Protein 4TX4 (pdb70)

Radius of gyration: 17.82 Å; Cα contacts (8 Å, |Δi|>4): 344; chains: 2; bounding box: 45×36×41 Å

Foldseek 3Di:
DVVVFVVQVVVVVVVCVVVVDDDDDDGDDDDDDDDDDADKDWDWDWDDDPRGIFIKIWIWGADVVVRDIDTDDIGTDGD/DQVVVFVVVVVVVVVVCVVVVDDDDDDDDDDDDDDDDDADKDWDWDWDDDVNFIFIWIWIWGDDVVVRDIDTPDIGGDGGDDD

Solvent-accessible surface area: 9793 Å² total; per-residue (Å²): 115,93,64,26,49,70,10,0,116,38,0,4,116,44,37,28,173,133,115,140,30,160,13,116,40,44,136,33,63,61,43,136,121,76,120,10,39,10,21,21,13,26,0,33,0,24,0,93,40,68,64,93,138,38,36,10,34,0,54,0,9,13,21,77,148,106,128,62,85,47,14,59,59,34,100,93,72,25,116,112,95,148,61,22,35,51,2,0,103,34,0,7,108,32,34,33,151,117,113,138,25,151,12,109,49,38,146,40,66,60,39,135,93,95,124,8,48,12,24,7,25,29,0,36,0,22,0,100,60,73,69,109,77,31,31,11,46,0,40,0,17,30,35,85,157,107,135,63,87,66,26,57,52,37,122,91,70,24,106,20,122,155

Structure (mmCIF, N/CA/C/O backbone):
data_4TX4
#
_entry.id   4TX4
#
_cell.length_a   41.830
_cell.length_b   64.640
_cell.length_c   87.113
_cell.angle_alpha   90.000
_cell.angle_beta   90.000
_cell.angle_gamma   90.000
#
_symmetry.space_group_name_H-M   'P 21 21 21'
#
loop_
_entity.id
_entity.type
_entity.pdbx_description
1 polymer 'Cysteine proteinase inhibitor'
2 non-polymer 'SULFATE ION'
3 water water
#
loop_
_atom_site.group_PDB
_atom_site.id
_atom_site.type_symbol
_atom_site.label_atom_id
_atom_site.label_alt_id
_atom_site.label_comp_id
_atom_site.label_asym_id
_atom_site.label_entity_id
_atom_site.label_seq_id
_atom_site.pdbx_PDB_ins_code
_atom_site.Cartn_x
_atom_site.Cartn_y
_atom_site.Cartn_z
_atom_site.occupancy
_atom_site.B_iso_or_equiv
_atom_site.auth_seq_id
_atom_site.auth_comp_id
_atom_site.auth_asym_id
_atom_site.auth_atom_id
_atom_site.pdbx_PDB_model_num
ATOM 1 N N . SER A 1 2 ? -6.924 -14.573 29.275 1.00 49.57 16 SER B N 1
ATOM 2 C CA . SER A 1 2 ? -6.694 -13.209 29.741 1.00 56.65 16 SER B CA 1
ATOM 3 C C . SER A 1 2 ? -7.393 -12.177 28.855 1.00 55.35 16 SER B C 1
ATOM 4 O O . SER A 1 2 ? -7.263 -12.193 27.625 1.00 49.17 16 SER B O 1
ATOM 7 N N . LEU A 1 3 ? -8.127 -11.272 29.498 1.00 54.32 17 LEU B N 1
ATOM 8 C CA . LEU A 1 3 ? -8.820 -10.190 28.812 1.00 51.17 17 LEU B CA 1
ATOM 9 C C . LEU A 1 3 ? -7.855 -9.205 28.137 1.00 48.07 17 LEU B C 1
ATOM 10 O O . LEU A 1 3 ? -8.137 -8.743 27.027 1.00 47.38 17 LEU B O 1
ATOM 12 N N . GLU A 1 4 ? -6.726 -8.887 28.772 1.00 44.09 18 GLU B N 1
ATOM 13 C CA . GLU A 1 4 ? -5.770 -7.958 28.152 1.00 47.09 18 GLU B CA 1
ATOM 14 C C . GLU A 1 4 ? -5.200 -8.505 26.836 1.00 43.37 18 GLU B C 1
ATOM 15 O O . GLU A 1 4 ? -5.128 -7.792 25.823 1.00 32.94 18 GLU B O 1
ATOM 17 N N . ILE A 1 5 ? -4.773 -9.763 26.859 1.00 36.63 19 ILE B N 1
ATOM 18 C CA . ILE A 1 5 ? -4.185 -10.361 25.667 1.00 31.55 19 ILE B CA 1
ATOM 19 C C . ILE A 1 5 ? -5.235 -10.468 24.571 1.00 26.75 19 ILE B C 1
ATOM 20 O O . ILE A 1 5 ? -4.940 -10.251 23.405 1.00 24.02 19 ILE B O 1
ATOM 25 N N . ASP A 1 6 ? -6.461 -10.808 24.954 1.00 30.93 20 ASP B N 1
ATOM 26 C CA . ASP A 1 6 ? -7.532 -10.982 23.964 1.00 34.58 20 ASP B CA 1
ATOM 27 C C . ASP A 1 6 ? -7.767 -9.642 23.281 1.00 30.10 20 ASP B C 1
ATOM 28 O O . ASP A 1 6 ? -7.956 -9.565 22.070 1.00 28.97 20 ASP B O 1
ATOM 33 N N . SER A 1 7 ? -7.696 -8.576 24.068 1.00 30.63 21 SER B N 1
ATOM 34 C CA . SER A 1 7 ? -7.902 -7.231 23.549 1.00 35.85 21 SER B CA 1
ATOM 35 C C . SER A 1 7 ? -6.758 -6.766 22.612 1.00 28.06 21 SER B C 1
ATOM 36 O O . SER A 1 7 ? -7.000 -6.121 21.584 1.00 25.51 21 SER B O 1
ATOM 39 N N . LEU A 1 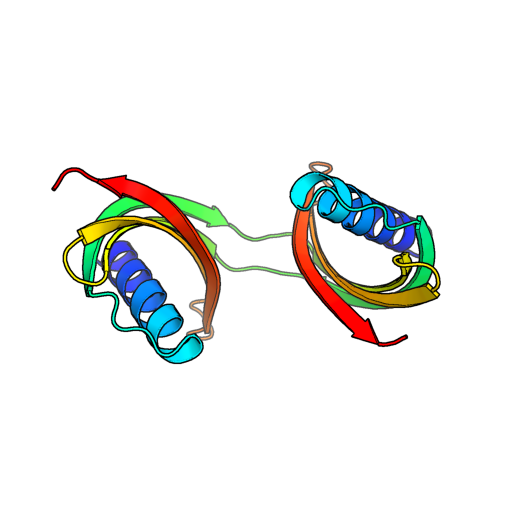8 ? -5.520 -7.126 22.951 1.00 27.48 22 LEU B N 1
ATOM 40 C CA . LEU A 1 8 ? -4.386 -6.826 22.087 1.00 26.76 22 LEU B CA 1
ATOM 41 C C . LEU A 1 8 ? -4.450 -7.627 20.803 1.00 26.32 22 LEU B C 1
ATOM 42 O O . LEU A 1 8 ? -4.089 -7.135 19.711 1.00 21.35 22 LEU B O 1
ATOM 47 N N . ALA A 1 9 ? -4.868 -8.883 20.925 1.00 21.56 23 ALA B N 1
ATOM 48 C CA . ALA A 1 9 ? -4.973 -9.732 19.728 1.00 19.99 23 ALA B CA 1
ATOM 49 C C . ALA A 1 9 ? -6.012 -9.136 18.760 1.00 17.62 23 ALA B C 1
ATOM 50 O O . ALA A 1 9 ? -5.823 -9.122 17.550 1.00 18.60 23 ALA B O 1
ATOM 52 N N . ARG A 1 10 ? -7.120 -8.644 19.303 1.00 19.98 24 ARG B N 1
ATOM 53 C CA . ARG A 1 10 ? -8.187 -8.102 18.459 1.00 22.36 24 ARG B CA 1
ATOM 54 C C . ARG A 1 10 ? -7.729 -6.797 17.825 1.00 22.96 24 ARG B C 1
ATOM 55 O O . ARG A 1 10 ? -8.044 -6.529 16.672 1.00 18.90 24 ARG B O 1
ATOM 63 N N . PHE A 1 11 ? -6.987 -5.996 18.589 1.00 24.84 25 PHE B N 1
ATOM 64 C CA . PHE A 1 11 ? -6.360 -4.795 18.056 1.00 21.43 25 PHE B CA 1
ATOM 65 C C . PHE A 1 11 ? -5.486 -5.133 16.846 1.00 21.79 25 PHE B C 1
ATOM 66 O O . PHE A 1 11 ? -5.545 -4.421 15.827 1.00 19.47 25 PHE B O 1
ATOM 74 N N . ALA A 1 12 ? -4.669 -6.185 16.954 1.00 17.70 26 ALA B N 1
ATOM 75 C CA . ALA A 1 12 ? -3.734 -6.533 15.873 1.00 18.49 26 ALA B CA 1
ATOM 76 C C . ALA A 1 12 ? -4.521 -6.841 14.618 1.00 16.87 26 ALA B C 1
ATOM 77 O O . ALA A 1 12 ? -4.199 -6.370 13.550 1.00 17.99 26 ALA B O 1
ATOM 79 N N . VAL A 1 13 ? -5.525 -7.694 14.752 1.00 15.59 27 VAL B N 1
ATOM 80 C CA . VAL A 1 13 ? -6.342 -8.022 13.573 1.00 15.08 27 VAL B CA 1
ATOM 81 C C . VAL A 1 13 ? -7.009 -6.772 12.975 1.00 18.60 27 VAL B C 1
ATOM 82 O O . VAL A 1 13 ? -6.981 -6.586 11.741 1.00 17.08 27 VAL B O 1
ATOM 86 N N . GLU A 1 14 ? -7.613 -5.950 13.829 1.00 16.50 28 GLU B N 1
ATOM 87 C CA . GLU A 1 14 ? -8.311 -4.739 13.338 1.00 18.70 28 GLU B CA 1
ATOM 88 C C . GLU A 1 14 ? -7.359 -3.802 12.639 1.00 17.74 28 GLU B C 1
ATOM 89 O O . GLU A 1 14 ? -7.701 -3.184 11.635 1.00 18.35 28 GLU B O 1
ATOM 95 N N . GLU A 1 15 ? -6.175 -3.660 13.204 1.00 17.87 29 GLU B N 1
ATOM 96 C CA . GLU A 1 15 ? -5.175 -2.747 12.656 1.00 18.66 29 GLU B CA 1
ATOM 97 C C . GLU A 1 15 ? -4.628 -3.305 11.332 1.00 21.07 29 GLU B C 1
ATOM 98 O O . GLU A 1 15 ? -4.468 -2.590 10.352 1.00 23.01 29 GLU B O 1
ATOM 104 N N . HIS A 1 16 ? -4.386 -4.609 11.295 1.00 18.76 30 HIS B N 1
ATOM 105 C CA . HIS A 1 16 ? -4.043 -5.260 10.032 1.00 19.79 30 HIS B CA 1
ATOM 106 C C . HIS A 1 16 ? -5.116 -5.031 9.001 1.00 18.43 30 HIS B C 1
ATOM 107 O O . HIS A 1 16 ? -4.819 -4.695 7.841 1.00 21.61 30 HIS B O 1
ATOM 114 N N . ASN A 1 17 ? -6.376 -5.234 9.404 1.00 16.89 31 ASN B N 1
ATOM 115 C CA . ASN A 1 17 ? -7.469 -5.046 8.461 1.00 17.13 31 ASN B CA 1
ATOM 116 C C . ASN A 1 17 ? -7.505 -3.631 7.921 1.00 19.73 31 ASN B C 1
ATOM 117 O O . ASN A 1 17 ? -7.715 -3.406 6.714 1.00 19.33 31 ASN B O 1
ATOM 122 N N . LYS A 1 18 ? -7.318 -2.672 8.815 1.00 19.28 32 LYS B N 1
ATOM 123 C CA . LYS A 1 18 ? -7.471 -1.287 8.401 1.00 21.42 32 LYS B CA 1
ATOM 124 C C . LYS A 1 18 ? -6.305 -0.907 7.498 1.00 23.57 32 LYS B C 1
ATOM 125 O O . LYS A 1 18 ? -6.507 -0.224 6.496 1.00 21.68 32 LYS B O 1
ATOM 131 N N . LYS A 1 19 ? -5.093 -1.350 7.849 1.00 19.80 33 LYS B N 1
ATOM 132 C CA . LYS A 1 19 ? -3.906 -0.988 7.064 1.00 24.06 33 LYS B CA 1
ATOM 133 C C . LYS A 1 19 ? -3.890 -1.640 5.679 1.00 27.26 33 LYS B C 1
ATOM 134 O O . LYS A 1 19 ? -3.530 -1.010 4.687 1.00 26.15 33 LYS B O 1
ATOM 140 N N . GLN A 1 20 ? -4.272 -2.908 5.604 1.00 21.32 34 GLN B N 1
ATOM 141 C CA . GLN A 1 20 ? -4.211 -3.629 4.339 1.00 23.05 34 GLN B CA 1
ATOM 142 C C . GLN A 1 20 ? -5.539 -3.671 3.600 1.00 29.22 34 GLN B C 1
ATOM 143 O O . GLN A 1 20 ? -5.625 -4.300 2.558 1.00 26.82 34 GLN B O 1
ATOM 149 N N . ASN A 1 21 ? -6.580 -3.039 4.156 1.00 23.32 35 ASN B N 1
ATOM 150 C CA . ASN A 1 21 ? -7.940 -3.152 3.620 1.00 18.08 35 ASN B CA 1
ATOM 151 C C . ASN A 1 21 ? -8.348 -4.624 3.476 1.00 20.36 35 ASN B C 1
ATOM 152 O O . ASN A 1 21 ? -8.740 -5.069 2.405 1.00 22.11 35 ASN B O 1
ATOM 157 N N . ALA A 1 22 ? -8.241 -5.378 4.567 1.00 19.60 36 ALA B N 1
ATOM 158 C CA . ALA A 1 22 ? -8.655 -6.776 4.578 1.00 21.01 36 ALA B CA 1
ATOM 159 C C . ALA A 1 22 ? -9.868 -6.993 5.477 1.00 24.37 36 ALA B C 1
ATOM 160 O O . ALA A 1 22 ? -10.324 -6.079 6.190 1.00 19.16 36 ALA B O 1
ATOM 162 N N . LEU A 1 23 ? -10.394 -8.214 5.426 1.00 20.85 37 LEU B N 1
ATOM 163 C CA . LEU A 1 23 ? -11.580 -8.579 6.198 1.00 19.13 37 LEU B CA 1
ATOM 164 C C . LEU A 1 23 ? -11.320 -9.841 7.052 1.00 18.89 37 LEU B C 1
ATOM 165 O O . LEU A 1 23 ? -12.145 -10.733 7.077 1.00 16.93 37 LEU B O 1
ATOM 170 N N . LEU A 1 24 ? -10.155 -9.926 7.708 1.00 16.83 38 LEU B N 1
ATOM 171 C CA . LEU A 1 24 ? -9.891 -11.056 8.614 1.00 17.91 38 LEU B CA 1
ATOM 172 C C . LEU A 1 24 ? -10.855 -11.004 9.797 1.00 16.98 38 LEU B C 1
ATOM 173 O O . LEU A 1 24 ? -11.049 -9.952 10.383 1.00 16.96 38 LEU B O 1
ATOM 178 N N . GLU A 1 25 ? -11.383 -12.147 10.182 1.00 15.73 39 GLU B N 1
ATOM 179 C CA . GLU A 1 25 ? -12.319 -12.237 11.309 1.00 15.56 39 GLU B CA 1
ATOM 180 C C . GLU A 1 25 ? -11.638 -12.928 12.485 1.00 19.99 39 GLU B C 1
ATOM 181 O O . GLU A 1 25 ? -11.319 -14.117 12.413 1.00 15.98 39 GLU B O 1
ATOM 187 N N . PHE A 1 26 ? -11.446 -12.188 13.570 1.00 16.83 40 PH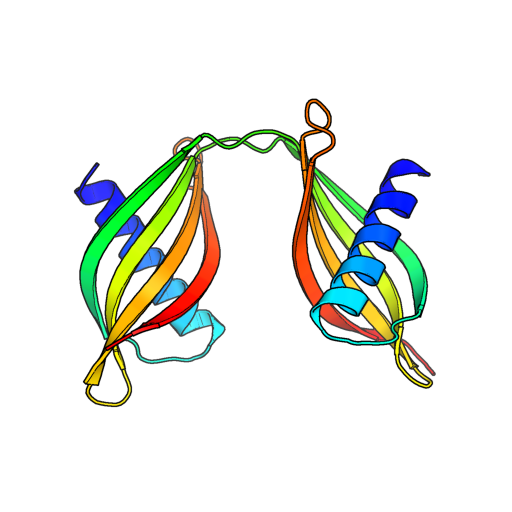E B N 1
ATOM 188 C CA . PHE A 1 26 ? -10.733 -12.709 14.726 1.00 21.70 40 PHE B CA 1
ATOM 189 C C . PHE A 1 26 ? -11.361 -14.008 15.247 1.00 21.59 40 PHE B C 1
ATOM 190 O O . PHE A 1 26 ? -12.583 -14.113 15.354 1.00 16.94 40 PHE B O 1
ATOM 198 N N . GLY A 1 27 ? -10.532 -15.007 15.543 1.00 17.50 41 GLY B N 1
ATOM 199 C CA . GLY A 1 27 ? -11.034 -16.286 16.031 1.00 19.04 41 GLY B CA 1
ATOM 200 C C . GLY A 1 27 ? -10.742 -16.428 17.512 1.00 28.50 41 GLY B C 1
ATOM 201 O O . GLY A 1 27 ? -11.651 -16.322 18.351 1.00 21.07 41 GLY B O 1
ATOM 202 N N . ARG A 1 28 ? -9.471 -16.656 17.855 1.00 19.84 42 ARG B N 1
ATOM 203 C CA . ARG A 1 28 ? -9.092 -16.762 19.255 1.00 19.20 42 ARG B CA 1
ATOM 204 C C . ARG A 1 28 ? -7.587 -16.622 19.407 1.00 22.87 42 ARG B C 1
ATOM 205 O O . ARG A 1 28 ? -6.824 -16.789 18.431 1.00 16.50 42 ARG B O 1
ATOM 213 N N . VAL A 1 29 ? -7.161 -16.309 20.626 1.00 16.40 43 VAL B N 1
ATOM 214 C CA . VAL A 1 29 ? -5.724 -16.263 20.964 1.00 18.76 43 VAL B CA 1
ATOM 215 C C . VAL A 1 29 ? -5.294 -17.683 21.176 1.00 26.32 43 VAL B C 1
ATOM 216 O O . VAL A 1 29 ? -6.010 -18.401 21.857 1.00 27.38 43 VAL B O 1
ATOM 220 N N . VAL A 1 30 ? -4.172 -18.134 20.601 1.00 19.90 44 VAL B N 1
ATOM 221 C CA . VAL A 1 30 ? -3.758 -19.472 20.957 1.00 22.38 44 VAL B CA 1
ATOM 222 C C . VAL A 1 30 ? -2.631 -19.440 22.003 1.00 26.24 44 VAL B C 1
ATOM 223 O O . VAL A 1 30 ? -2.638 -20.274 22.895 1.00 26.27 44 VAL B O 1
ATOM 227 N N . SER A 1 31 ? -1.697 -18.491 21.924 1.00 21.03 45 SER B N 1
ATOM 228 C CA . SER A 1 31 ? -0.684 -18.363 22.987 1.00 22.85 45 SER B CA 1
ATOM 229 C C . SER A 1 31 ? -0.149 -16.967 22.927 1.00 27.45 45 SER B C 1
ATOM 230 O O . SER A 1 31 ? -0.392 -16.242 21.948 1.00 19.52 45 SER B O 1
ATOM 233 N N . ALA A 1 32 ? 0.539 -16.554 23.987 1.00 24.67 46 ALA B N 1
ATOM 234 C CA . ALA A 1 32 ? 1.070 -15.187 24.043 1.00 21.08 46 ALA B CA 1
ATOM 235 C C . ALA A 1 32 ? 2.237 -15.115 24.993 1.00 28.88 46 ALA B C 1
ATOM 236 O O . ALA A 1 32 ? 2.241 -15.777 26.043 1.00 27.58 46 ALA B O 1
ATOM 238 N N . GLN A 1 33 ? 3.222 -14.314 24.615 1.00 26.28 47 GLN B N 1
ATOM 239 C CA . GLN A 1 33 ? 4.360 -14.011 25.471 1.00 31.30 47 GLN B CA 1
ATOM 240 C C . GLN A 1 33 ? 4.417 -12.513 25.644 1.00 31.75 47 GLN B C 1
ATOM 241 O O . GLN A 1 33 ? 3.968 -11.764 24.764 1.00 22.78 47 GLN B O 1
ATOM 247 N N . GLN A 1 34 ? 4.948 -12.065 26.768 1.00 26.10 48 GLN B N 1
ATOM 248 C CA . GLN A 1 34 ? 5.243 -10.652 26.895 1.00 29.29 48 GLN B CA 1
ATOM 249 C C . GLN A 1 34 ? 6.668 -10.481 27.428 1.00 35.17 48 GLN B C 1
ATOM 250 O O . GLN A 1 34 ? 7.178 -11.370 28.106 1.00 31.05 48 GLN B O 1
ATOM 256 N N . GLN A 1 35 ? 7.307 -9.362 27.084 1.00 25.45 49 GLN B N 1
ATOM 257 C CA . GLN A 1 35 ? 8.628 -9.033 27.605 1.00 30.43 49 GLN B CA 1
ATOM 258 C C . GLN A 1 35 ? 8.775 -7.525 27.775 1.00 33.57 49 GLN B C 1
ATOM 259 O O . GLN A 1 35 ? 8.182 -6.730 27.027 1.00 27.10 49 GLN B O 1
ATOM 265 N N . VAL A 1 36 ? 9.564 -7.136 28.772 1.00 29.89 50 VAL B N 1
ATOM 266 C CA . VAL A 1 36 ? 9.935 -5.732 28.951 1.00 30.04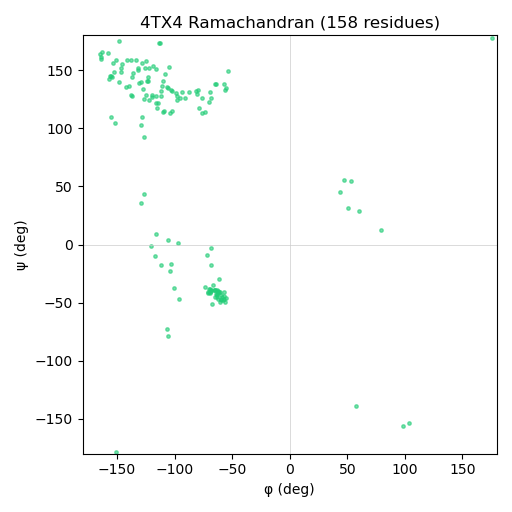 50 VAL B CA 1
ATOM 267 C C . VAL A 1 36 ? 10.845 -5.233 27.838 1.00 29.72 50 VAL B C 1
ATOM 268 O O . VAL A 1 36 ? 11.874 -5.818 27.556 1.00 32.30 50 VAL B O 1
ATOM 272 N N . VAL A 1 37 ? 10.460 -4.142 27.196 1.00 23.94 51 VAL B N 1
ATOM 273 C CA . VAL A 1 37 ? 11.293 -3.516 26.158 1.00 21.59 51 VAL B CA 1
ATOM 274 C C . VAL A 1 37 ? 12.368 -2.670 26.807 1.00 26.47 51 VAL B C 1
ATOM 275 O O . VAL A 1 37 ? 12.070 -1.867 27.700 1.00 22.62 51 VAL B O 1
ATOM 279 N N . SER A 1 38 ? 13.620 -2.861 26.401 1.00 23.07 52 SER B N 1
ATOM 280 C CA . SER A 1 38 ? 14.694 -1.963 26.819 1.00 23.78 52 SER B CA 1
ATOM 281 C C . SER A 1 38 ? 15.704 -1.911 25.676 1.00 25.68 52 SER B C 1
ATOM 282 O O . SER A 1 38 ? 15.563 -2.650 24.694 1.00 27.74 52 SER B O 1
ATOM 285 N N . GLY A 1 39 ? 16.710 -1.062 25.827 1.00 24.34 53 GLY B N 1
ATOM 286 C CA . GLY A 1 39 ? 17.707 -0.918 24.782 1.00 29.81 53 GLY B CA 1
ATOM 287 C C . GLY A 1 39 ? 17.417 0.282 23.915 1.00 30.05 53 GLY B C 1
ATOM 288 O O . GLY A 1 39 ? 16.770 1.231 24.363 1.00 23.81 53 GLY B O 1
ATOM 289 N N . THR A 1 40 ? 17.938 0.240 22.685 1.00 22.76 54 THR B N 1
ATOM 290 C CA . THR A 1 40 ? 17.903 1.361 21.752 1.00 20.24 54 THR B CA 1
ATOM 291 C C . THR A 1 40 ? 17.393 0.924 20.380 1.00 20.18 54 THR B C 1
ATOM 292 O O . THR A 1 40 ? 17.718 -0.168 19.919 1.00 23.41 54 THR B O 1
ATOM 296 N N . LEU A 1 41 ? 16.565 1.764 19.775 1.00 20.26 55 LEU B N 1
ATOM 297 C CA . LEU A 1 41 ? 16.090 1.588 18.400 1.00 19.01 55 LEU B CA 1
ATOM 298 C C . LEU A 1 41 ? 16.855 2.529 17.488 1.00 22.00 55 LEU B C 1
ATOM 299 O O . LEU A 1 41 ? 16.781 3.752 17.647 1.00 24.53 55 LEU B O 1
ATOM 304 N N . TYR A 1 42 ? 17.646 1.964 16.582 1.00 21.85 56 TYR B N 1
ATOM 305 C CA . TYR A 1 42 ? 18.423 2.749 15.617 1.00 20.41 56 TYR B CA 1
ATOM 306 C C . TYR A 1 42 ? 17.656 2.774 14.309 1.00 23.89 56 TYR B C 1
ATOM 307 O O . TYR A 1 42 ? 17.258 1.714 13.827 1.00 20.61 56 TYR B O 1
ATOM 316 N N . THR A 1 43 ? 17.426 3.965 13.760 1.00 18.43 57 THR B N 1
ATOM 317 C CA . THR A 1 43 ? 16.926 4.121 12.394 1.00 21.60 57 THR B CA 1
ATOM 318 C C . THR A 1 43 ? 18.082 4.559 11.510 1.00 28.08 57 THR B C 1
ATOM 319 O O . THR A 1 43 ? 18.629 5.643 11.648 1.00 29.29 57 THR B O 1
ATOM 323 N N . ILE A 1 44 ? 18.470 3.687 10.601 1.00 21.36 58 ILE B N 1
ATOM 324 C CA . ILE A 1 44 ? 19.679 3.887 9.849 1.00 25.53 58 ILE B CA 1
ATOM 325 C C . ILE A 1 44 ? 19.333 3.972 8.356 1.00 29.43 58 ILE B C 1
ATOM 326 O O . ILE A 1 44 ? 18.658 3.097 7.814 1.00 26.60 58 ILE B O 1
ATOM 331 N N . THR A 1 45 ? 19.787 5.044 7.717 1.00 23.79 59 THR B N 1
ATOM 332 C CA . THR A 1 45 ? 19.764 5.155 6.260 1.00 20.15 59 THR B CA 1
ATOM 333 C C . THR A 1 45 ? 21.122 4.721 5.700 1.00 20.44 59 THR B C 1
ATOM 334 O O . THR A 1 45 ? 22.163 5.205 6.149 1.00 23.79 59 THR B O 1
ATOM 338 N N . LEU A 1 46 ? 21.118 3.772 4.767 1.00 23.33 60 LEU B N 1
ATOM 339 C CA . LEU A 1 46 ? 22.374 3.238 4.222 1.00 17.40 60 LEU B CA 1
ATOM 340 C C . LEU A 1 46 ? 22.253 3.084 2.724 1.00 24.33 60 LEU B C 1
ATOM 341 O O . LEU A 1 46 ? 21.146 2.987 2.184 1.00 25.10 60 LEU B O 1
ATOM 346 N N . GLU A 1 47 ? 23.396 3.035 2.058 1.00 21.34 61 GLU B N 1
ATOM 347 C CA . GLU A 1 47 ? 23.426 2.787 0.628 1.00 21.98 61 GLU B CA 1
ATOM 348 C C . GLU A 1 47 ? 24.022 1.405 0.374 1.00 24.57 61 GLU B C 1
ATOM 349 O O . GLU A 1 47 ? 25.034 1.015 0.988 1.00 19.42 61 GLU B O 1
ATOM 355 N N . ALA A 1 48 ? 23.392 0.671 -0.537 1.00 15.87 62 ALA B N 1
ATOM 356 C CA . ALA A 1 48 ? 23.928 -0.596 -0.972 1.00 19.58 62 ALA B CA 1
ATOM 357 C C . ALA A 1 48 ? 23.611 -0.811 -2.451 1.00 17.50 62 ALA B C 1
ATOM 358 O O . ALA A 1 48 ? 22.610 -0.307 -2.966 1.00 23.57 62 ALA B O 1
ATOM 360 N N . LYS A 1 49 ? 24.415 -1.618 -3.113 1.00 17.01 63 LYS B N 1
ATOM 361 C CA . LYS A 1 49 ? 24.183 -1.879 -4.530 1.00 20.54 63 LYS B CA 1
ATOM 362 C C . LYS A 1 49 ? 23.351 -3.128 -4.683 1.00 20.21 63 LYS B C 1
ATOM 363 O O . LYS A 1 49 ? 23.640 -4.152 -4.052 1.00 18.18 63 LYS B O 1
ATOM 369 N N . ASP A 1 50 ? 22.297 -3.047 -5.502 1.00 21.06 64 ASP B N 1
ATOM 370 C CA . ASP A 1 50 ? 21.429 -4.198 -5.755 1.00 18.42 64 ASP B CA 1
ATOM 371 C C . ASP A 1 50 ? 20.797 -3.980 -7.124 1.00 19.52 64 ASP B C 1
ATOM 372 O O . ASP A 1 50 ? 20.502 -2.838 -7.513 1.00 18.54 64 ASP B O 1
ATOM 377 N N . GLY A 1 51 ? 20.612 -5.050 -7.867 1.00 20.19 65 GLY B N 1
ATOM 378 C CA . GLY A 1 51 ? 20.043 -4.897 -9.198 1.00 24.96 65 GLY B CA 1
ATOM 379 C C . GLY A 1 51 ? 20.882 -4.031 -10.109 1.00 24.44 65 GLY B C 1
ATOM 380 O O . GLY A 1 51 ? 20.340 -3.359 -10.987 1.00 22.92 65 GLY B O 1
ATOM 381 N N . GLY A 1 52 ? 22.200 -4.008 -9.892 1.00 20.75 66 GLY B N 1
ATOM 382 C CA . GLY A 1 52 ? 23.090 -3.290 -10.799 1.00 20.35 66 GLY B CA 1
ATOM 383 C C . GLY A 1 52 ? 23.118 -1.803 -10.568 1.00 26.33 66 GLY B C 1
ATOM 384 O O . GLY A 1 52 ? 23.627 -1.048 -11.387 1.00 25.65 66 GLY B O 1
ATOM 385 N N . GLN A 1 53 ? 22.560 -1.352 -9.451 1.00 21.73 67 GLN B N 1
ATOM 386 C CA . GLN A 1 53 ? 22.671 0.055 -9.142 1.00 23.80 67 GLN B CA 1
ATOM 387 C C . GLN A 1 53 ? 22.657 0.360 -7.647 1.00 26.87 67 GLN B C 1
ATOM 388 O O . GLN A 1 53 ? 22.199 -0.454 -6.827 1.00 22.26 67 GLN B O 1
ATOM 394 N N . LYS A 1 54 ? 23.181 1.539 -7.313 1.00 25.03 68 LYS B N 1
ATOM 395 C CA . LYS A 1 54 ? 23.274 2.004 -5.921 1.00 26.36 68 LYS B CA 1
ATOM 396 C C . LYS A 1 54 ? 21.910 2.454 -5.465 1.00 29.84 68 LYS B C 1
ATOM 397 O O . LYS A 1 54 ? 21.258 3.277 -6.129 1.00 30.65 68 LYS B O 1
ATOM 403 N N . LYS A 1 55 ? 21.467 1.888 -4.357 1.00 19.17 69 LYS B N 1
ATOM 404 C CA . LYS A 1 55 ? 20.134 2.169 -3.809 1.00 21.43 69 LYS B CA 1
ATOM 405 C C . LYS A 1 55 ? 20.219 2.561 -2.343 1.00 23.37 69 LYS B C 1
ATOM 406 O O . LYS A 1 55 ? 21.173 2.194 -1.656 1.00 25.61 69 LYS B O 1
ATOM 412 N N . VAL A 1 56 ? 19.216 3.291 -1.868 1.00 21.99 70 VAL B N 1
ATOM 413 C CA . VAL A 1 56 ? 19.232 3.798 -0.500 1.00 24.23 70 VAL B CA 1
ATOM 414 C C . VAL A 1 56 ? 18.141 3.069 0.265 1.00 28.06 70 VAL B C 1
ATOM 415 O O . VAL A 1 56 ? 17.016 2.951 -0.242 1.00 26.65 70 VAL B O 1
ATOM 419 N N . TYR A 1 57 ? 18.477 2.563 1.461 1.00 22.31 71 TYR B N 1
ATOM 420 C CA . TYR A 1 57 ? 17.526 1.805 2.248 1.00 19.98 71 TYR B CA 1
ATOM 421 C C . TYR A 1 57 ? 17.411 2.398 3.634 1.00 24.61 71 TYR B C 1
ATOM 422 O O . TYR A 1 57 ? 18.388 2.965 4.164 1.00 22.62 71 TYR B O 1
ATOM 431 N N . GLU A 1 58 ? 16.241 2.209 4.235 1.00 21.04 72 GLU B N 1
ATOM 432 C CA . GLU A 1 58 ? 16.058 2.593 5.628 1.00 25.65 72 GLU B CA 1
ATOM 433 C C . GLU A 1 58 ? 15.893 1.333 6.457 1.00 21.46 72 GLU B C 1
ATOM 434 O O . GLU A 1 58 ? 15.078 0.483 6.119 1.00 22.11 72 GLU B O 1
ATOM 440 N N . ALA A 1 59 ? 16.689 1.199 7.510 1.00 19.45 73 ALA B N 1
ATOM 441 C CA . ALA A 1 59 ? 16.620 0.024 8.353 1.00 17.27 73 ALA B CA 1
ATOM 442 C C . ALA A 1 59 ? 16.355 0.462 9.790 1.00 25.22 73 ALA B C 1
ATOM 443 O O . ALA A 1 59 ? 16.918 1.451 10.277 1.00 25.64 73 ALA B O 1
ATOM 445 N N . LYS A 1 60 ? 15.528 -0.298 10.478 1.00 19.77 74 LYS B N 1
ATOM 446 C CA . LYS A 1 60 ? 15.349 -0.073 11.912 1.00 19.59 74 LYS B CA 1
ATOM 447 C C . LYS A 1 60 ? 15.827 -1.296 12.648 1.00 20.46 74 LYS B C 1
ATOM 448 O O . LYS A 1 60 ? 15.344 -2.402 12.413 1.00 21.11 74 LYS B O 1
ATOM 454 N N . VAL A 1 61 ? 16.786 -1.088 13.525 1.00 16.95 75 VAL B N 1
ATOM 455 C CA . VAL A 1 61 ? 17.406 -2.164 14.253 1.00 14.65 75 VAL B CA 1
ATOM 456 C C . VAL A 1 61 ? 17.225 -1.902 15.762 1.00 18.99 75 VAL B C 1
ATOM 457 O O . VAL A 1 61 ? 17.630 -0.853 16.266 1.00 20.47 75 VAL B O 1
ATOM 461 N N . TRP A 1 62 ? 16.633 -2.870 16.459 1.00 18.72 76 TRP B N 1
ATOM 462 C CA . TRP A 1 62 ? 16.483 -2.858 17.916 1.00 17.66 76 TRP B CA 1
ATOM 463 C C . TRP A 1 62 ? 17.691 -3.552 18.477 1.00 20.90 76 TRP B C 1
ATOM 464 O O . TRP A 1 62 ? 17.979 -4.685 18.076 1.00 21.21 76 TRP B O 1
ATOM 475 N N . GLU A 1 63 ? 18.407 -2.903 19.391 1.00 18.69 77 GLU B N 1
ATOM 476 C CA . GLU A 1 63 ? 19.576 -3.570 19.959 1.00 23.00 77 GLU B CA 1
ATOM 477 C C . GLU A 1 63 ? 19.642 -3.380 21.471 1.00 21.03 77 GLU B C 1
ATOM 478 O O . GLU A 1 63 ? 19.146 -2.383 22.021 1.00 22.86 77 GLU B O 1
ATOM 484 N N . LYS A 1 64 ? 20.173 -4.398 22.133 1.00 21.20 78 LYS B N 1
ATOM 485 C CA . LYS A 1 64 ? 20.413 -4.410 23.572 1.00 23.74 78 LYS B CA 1
ATOM 486 C C . LYS A 1 64 ? 21.857 -4.841 23.771 1.00 32.63 78 LYS B C 1
ATOM 487 O O . LYS A 1 64 ? 22.202 -6.018 23.606 1.00 28.95 78 LYS B O 1
ATOM 493 N N . PRO A 1 65 ? 22.716 -3.866 24.069 1.00 39.83 79 PRO B N 1
ATOM 494 C CA . PRO A 1 65 ? 24.165 -4.115 24.083 1.00 50.22 79 PRO B CA 1
ATOM 495 C C . PRO A 1 65 ? 24.559 -5.183 25.116 1.00 44.99 79 PRO B C 1
ATOM 496 O O . PRO A 1 65 ? 25.383 -6.048 24.818 1.00 49.46 79 PRO B O 1
ATOM 500 N N . TRP A 1 66 ? 23.948 -5.153 26.289 1.00 39.57 80 TRP B N 1
ATOM 501 C CA . TRP A 1 66 ? 24.377 -6.042 27.375 1.00 49.73 80 TRP B CA 1
ATOM 502 C C . TRP A 1 66 ? 24.061 -7.517 27.084 1.00 48.40 80 TRP B C 1
ATOM 503 O O . TRP A 1 66 ? 24.420 -8.390 27.869 1.00 58.46 80 TRP B O 1
ATOM 514 N N . LEU A 1 67 ? 23.406 -7.788 25.959 1.00 37.89 81 LEU B N 1
ATOM 515 C CA . LEU A 1 67 ? 23.136 -9.166 25.509 1.00 42.00 81 LEU B CA 1
ATOM 516 C C . LEU A 1 67 ? 23.736 -9.519 24.116 1.00 44.82 81 LEU B C 1
ATOM 517 O O . LEU A 1 67 ? 23.589 -10.643 23.629 1.00 44.90 81 LEU B O 1
ATOM 522 N N . ASN A 1 68 ? 24.389 -8.545 23.487 1.00 36.11 82 ASN B N 1
ATOM 523 C CA . ASN A 1 68 ? 24.703 -8.569 22.059 1.00 30.27 82 ASN B CA 1
ATOM 524 C C . ASN A 1 68 ? 23.494 -8.884 21.169 1.00 35.00 82 ASN B C 1
ATOM 525 O O . ASN A 1 68 ? 23.627 -9.441 20.079 1.00 36.85 82 ASN B O 1
ATOM 530 N N . PHE A 1 69 ? 22.321 -8.463 21.648 1.00 26.10 83 PHE B N 1
ATOM 531 C CA . PHE A 1 69 ? 21.065 -8.653 20.956 1.00 21.38 83 PHE B CA 1
ATOM 532 C C . PHE A 1 69 ? 20.832 -7.608 19.862 1.00 23.14 83 PHE B C 1
ATOM 533 O O . PHE A 1 69 ? 20.926 -6.422 20.131 1.00 22.30 83 PHE B O 1
ATOM 541 N N . LYS A 1 70 ? 20.443 -8.049 18.665 1.00 23.21 84 LYS B N 1
ATOM 542 C CA . LYS A 1 70 ? 20.088 -7.168 17.543 1.00 17.99 84 LYS B CA 1
ATOM 543 C C . LYS A 1 70 ? 18.908 -7.802 16.821 1.00 22.02 84 LYS B C 1
ATOM 544 O O . LYS A 1 70 ? 18.944 -9.001 16.549 1.00 20.52 84 LYS B O 1
ATOM 550 N N . GLU A 1 71 ? 17.905 -7.014 16.474 1.00 18.91 85 GLU B N 1
ATOM 551 C CA . GLU A 1 71 ? 16.782 -7.494 15.699 1.00 21.94 85 GLU B CA 1
ATOM 552 C C . GLU A 1 71 ? 16.411 -6.480 14.629 1.00 22.44 85 GLU B C 1
ATOM 553 O O . GLU A 1 71 ? 16.181 -5.290 14.909 1.00 15.02 85 GLU B O 1
ATOM 559 N N . LEU A 1 72 ? 16.330 -6.961 13.394 1.00 17.80 86 LEU B N 1
ATOM 560 C CA . LEU A 1 72 ? 15.880 -6.115 12.298 1.00 17.77 86 LEU B CA 1
ATOM 561 C C . LEU A 1 72 ? 14.377 -6.010 12.354 1.00 19.04 86 LEU B C 1
ATOM 562 O O . LEU A 1 72 ? 13.681 -6.996 12.164 1.00 21.54 86 LEU B O 1
ATOM 567 N N . GLN A 1 73 ? 13.859 -4.810 12.560 1.00 17.14 87 GLN B N 1
ATOM 568 C CA . GLN A 1 73 ? 12.415 -4.635 12.673 1.00 19.63 87 GLN B CA 1
ATOM 569 C C . GLN A 1 73 ? 11.786 -4.036 11.410 1.00 26.55 87 GLN B C 1
ATOM 570 O O . GLN A 1 73 ? 10.594 -4.200 11.196 1.00 26.88 87 GLN B O 1
ATOM 576 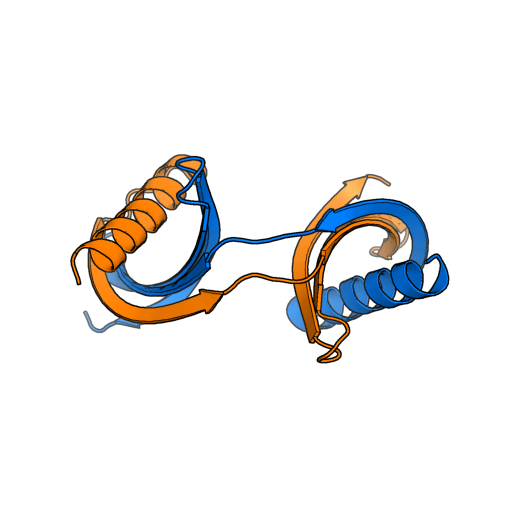N N . GLU A 1 74 ? 12.582 -3.329 10.597 1.00 19.32 88 GLU B N 1
ATOM 577 C CA . GLU A 1 74 ? 12.105 -2.802 9.319 1.00 23.85 88 GLU B CA 1
ATOM 578 C C . GLU A 1 74 ? 13.263 -2.651 8.341 1.00 25.38 88 GLU B C 1
ATOM 579 O O . GLU A 1 74 ? 14.395 -2.374 8.745 1.00 21.72 88 GLU B O 1
ATOM 585 N N . PHE A 1 75 ? 12.983 -2.827 7.052 1.00 23.51 89 PHE B N 1
ATOM 586 C CA . PHE A 1 75 ? 14.020 -2.654 6.032 1.00 20.21 89 PHE B CA 1
ATOM 587 C C . PHE A 1 75 ? 13.321 -2.302 4.728 1.00 27.70 89 PHE B C 1
ATOM 588 O O . PHE A 1 75 ? 12.611 -3.127 4.181 1.00 27.24 89 PHE B O 1
ATOM 596 N N . LYS A 1 76 ? 13.451 -1.062 4.271 1.00 26.60 90 LYS B N 1
ATOM 597 C CA . LYS A 1 76 ? 12.755 -0.680 3.050 1.00 33.74 90 LYS B CA 1
ATOM 598 C C . LYS A 1 76 ? 13.625 0.149 2.104 1.00 31.29 90 LYS B C 1
A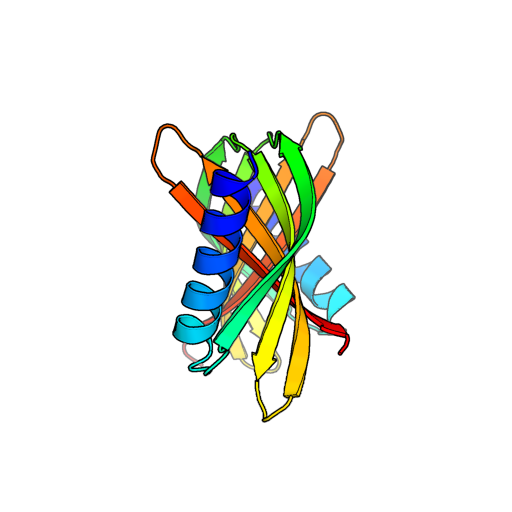TOM 599 O O . LYS A 1 76 ? 14.464 0.940 2.528 1.00 25.08 90 LYS B O 1
ATOM 605 N N . HIS A 1 77 ? 13.422 -0.078 0.812 1.00 26.90 91 HIS B N 1
ATOM 606 C CA . HIS A 1 77 ? 14.046 0.708 -0.237 1.00 28.94 91 HIS B CA 1
ATOM 607 C C . HIS A 1 77 ? 13.416 2.107 -0.233 1.00 31.96 91 HIS B C 1
ATOM 608 O O . HIS A 1 77 ? 12.205 2.229 -0.364 1.00 29.51 91 HIS B O 1
ATOM 615 N N . VAL A 1 78 ? 14.205 3.165 -0.070 1.00 29.93 92 VAL B N 1
ATOM 616 C CA . VAL A 1 78 ? 13.596 4.489 -0.039 1.00 30.14 92 VAL B CA 1
ATOM 617 C C . VAL A 1 78 ? 14.030 5.418 -1.184 1.00 36.27 92 VAL B C 1
ATOM 618 O O . VAL A 1 78 ? 13.451 6.478 -1.355 1.00 41.65 92 VAL B O 1
ATOM 622 N N . GLY A 1 79 ? 15.042 5.028 -1.952 1.00 36.02 93 GLY B N 1
ATOM 623 C CA . GLY A 1 79 ? 15.603 5.893 -2.984 1.00 49.79 93 GLY B CA 1
ATOM 624 C C . GLY A 1 79 ? 16.829 5.315 -3.695 1.00 52.09 93 GLY B C 1
ATOM 625 O O . GLY A 1 79 ? 17.260 4.223 -3.365 1.00 37.71 93 GLY B O 1
ATOM 626 N N . ASP A 1 80 ? 17.377 6.034 -4.683 1.00 63.70 94 ASP B N 1
ATOM 627 C CA . ASP A 1 80 ? 18.573 5.580 -5.405 1.00 68.88 94 ASP B CA 1
ATOM 628 C C . ASP A 1 80 ? 19.623 6.686 -5.557 1.00 73.91 94 ASP B C 1
ATOM 629 O O . ASP A 1 80 ? 19.282 7.858 -5.722 1.00 81.19 94 ASP B O 1
ATOM 634 N N . ASN B 1 1 ? 30.307 5.751 18.460 1.00 58.31 15 ASN A N 1
ATOM 635 C CA . ASN B 1 1 ? 28.964 5.459 17.950 1.00 62.83 15 ASN A CA 1
ATOM 636 C C . ASN B 1 1 ? 28.992 5.116 16.438 1.00 42.19 15 ASN A C 1
ATOM 637 O O . ASN B 1 1 ? 28.148 4.373 15.934 1.00 35.13 15 ASN A O 1
ATOM 642 N N . SER B 1 2 ? 29.985 5.653 15.741 1.00 40.08 16 SER A N 1
ATOM 643 C CA . SER B 1 2 ? 30.126 5.469 14.311 1.00 38.51 16 SER A CA 1
ATOM 644 C C . SER B 1 2 ? 30.423 4.003 13.978 1.00 35.51 16 SER A C 1
ATOM 645 O O . SER B 1 2 ? 29.882 3.475 13.024 1.00 29.33 16 SER A O 1
ATOM 648 N N . LEU B 1 3 ? 31.250 3.346 14.787 1.00 25.22 17 LEU A N 1
ATOM 649 C CA . LEU B 1 3 ? 31.533 1.922 14.576 1.00 27.69 17 LEU A CA 1
ATOM 650 C C . LEU B 1 3 ? 30.274 1.116 14.874 1.00 26.57 17 LEU A C 1
ATOM 651 O O . LEU B 1 3 ? 29.930 0.185 14.132 1.00 24.69 17 LEU A O 1
ATOM 656 N N . GLU B 1 4 ? 29.569 1.516 15.923 1.00 27.45 18 GLU A N 1
ATOM 657 C CA . GLU B 1 4 ? 28.379 0.818 16.342 1.00 29.04 18 GLU A CA 1
ATOM 658 C C . GLU B 1 4 ? 27.340 0.898 15.257 1.00 26.66 18 GLU A C 1
ATOM 659 O O . GLU B 1 4 ? 26.695 -0.093 14.920 1.00 25.04 18 GLU A O 1
ATOM 665 N N . ILE B 1 5 ? 27.172 2.087 14.705 1.00 22.58 19 ILE A N 1
ATOM 666 C CA . ILE B 1 5 ? 26.132 2.292 13.702 1.00 21.63 19 ILE A CA 1
ATOM 667 C C . ILE B 1 5 ? 26.497 1.547 12.422 1.00 19.99 19 ILE A C 1
ATOM 668 O O . ILE B 1 5 ? 25.641 0.919 11.802 1.00 20.65 19 ILE A O 1
ATOM 673 N N . ASP B 1 6 ? 27.766 1.595 12.052 1.00 19.97 20 ASP A N 1
ATOM 674 C CA . ASP B 1 6 ? 28.247 0.789 10.927 1.00 20.38 20 ASP A CA 1
ATOM 675 C C . ASP B 1 6 ? 27.964 -0.701 11.150 1.00 18.06 20 ASP A C 1
ATOM 676 O O . ASP B 1 6 ? 27.483 -1.381 10.248 1.00 17.77 20 ASP A O 1
ATOM 681 N N . SER B 1 7 ? 28.223 -1.212 12.350 1.00 18.86 21 SER A N 1
ATOM 682 C CA . SER B 1 7 ? 28.036 -2.657 12.598 1.00 19.68 21 SER A CA 1
ATOM 683 C C . SER B 1 7 ? 26.546 -3.022 12.509 1.00 18.69 21 SER A C 1
ATOM 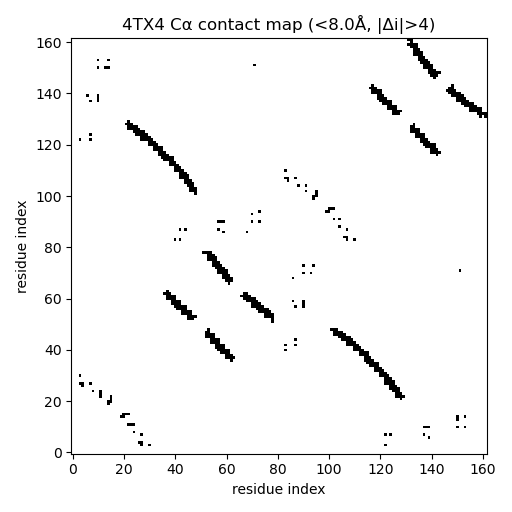684 O O . SER B 1 7 ? 26.200 -4.097 12.003 1.00 17.88 21 SER A O 1
ATOM 687 N N . LEU B 1 8 ? 25.665 -2.124 12.940 1.00 18.55 22 LEU A N 1
ATOM 688 C CA . LEU B 1 8 ? 24.220 -2.392 12.858 1.00 18.41 22 LEU A CA 1
ATOM 689 C C . LEU B 1 8 ? 23.703 -2.301 11.427 1.00 23.39 22 LEU A C 1
ATOM 690 O O . LEU B 1 8 ? 22.785 -3.033 11.046 1.00 16.97 22 LEU A O 1
ATOM 695 N N . ALA B 1 9 ? 24.255 -1.367 10.654 1.00 18.70 23 ALA A N 1
ATOM 696 C CA . ALA B 1 9 ? 23.887 -1.250 9.229 1.00 18.06 23 ALA A CA 1
ATOM 697 C C . ALA B 1 9 ? 24.284 -2.535 8.478 1.00 17.09 23 ALA A C 1
ATOM 698 O O . ALA B 1 9 ? 23.527 -3.069 7.644 1.00 16.97 23 ALA A O 1
ATOM 700 N N . ARG B 1 10 ? 25.483 -3.046 8.760 1.00 15.39 24 ARG A N 1
ATOM 701 C CA . ARG B 1 10 ? 25.912 -4.304 8.157 1.00 16.09 24 ARG A CA 1
ATOM 702 C C . ARG B 1 10 ? 25.024 -5.459 8.591 1.00 18.55 24 ARG A C 1
ATOM 703 O O . ARG B 1 10 ? 24.645 -6.294 7.770 1.00 14.80 24 ARG A O 1
ATOM 711 N N . PHE B 1 11 ? 24.677 -5.500 9.874 1.00 15.83 25 PHE A N 1
ATOM 712 C CA . PHE B 1 11 ? 23.773 -6.534 10.355 1.00 19.69 25 PHE A CA 1
ATOM 713 C C . PHE B 1 11 ? 22.440 -6.453 9.594 1.00 18.77 25 PHE A C 1
ATOM 714 O O . PHE B 1 11 ? 21.894 -7.474 9.180 1.00 18.25 25 PHE A O 1
ATOM 722 N N . ALA B 1 12 ? 21.915 -5.244 9.427 1.00 15.87 26 ALA A N 1
ATOM 723 C CA . ALA B 1 12 ? 20.639 -5.058 8.740 1.00 16.37 26 ALA A CA 1
ATOM 724 C C . ALA B 1 12 ? 20.702 -5.629 7.314 1.00 17.66 26 ALA A C 1
ATOM 725 O O . ALA B 1 12 ? 19.806 -6.368 6.875 1.00 15.46 26 ALA A O 1
ATOM 727 N N . VAL B 1 13 ? 21.760 -5.280 6.594 1.00 15.02 27 VAL A N 1
ATOM 728 C CA . VAL B 1 13 ? 21.910 -5.810 5.226 1.00 14.20 27 VAL A CA 1
ATOM 729 C C . VAL B 1 13 ? 22.083 -7.333 5.209 1.00 15.35 27 VAL A C 1
ATOM 730 O O . VAL B 1 13 ? 21.473 -8.013 4.380 1.00 15.59 27 VAL A O 1
ATOM 734 N N . GLU B 1 14 ? 22.881 -7.885 6.123 1.00 14.76 28 GLU A N 1
ATOM 735 C CA . GLU B 1 14 ? 23.046 -9.348 6.207 1.00 15.24 28 GLU A CA 1
ATOM 736 C C . GLU B 1 14 ? 21.731 -10.041 6.481 1.00 16.72 28 GLU A C 1
ATOM 737 O O . GLU B 1 14 ? 21.395 -11.055 5.869 1.00 16.57 28 GLU A O 1
ATOM 743 N N . GLU B 1 15 ? 21.008 -9.523 7.466 1.00 16.21 29 GLU A N 1
ATOM 744 C CA . GLU B 1 15 ? 19.744 -10.124 7.852 1.00 19.43 29 GLU A CA 1
ATOM 745 C C . GLU B 1 15 ? 18.734 -10.008 6.695 1.00 17.08 29 GLU A C 1
ATOM 746 O O . GLU B 1 15 ? 18.034 -10.978 6.352 1.00 19.46 29 GLU A O 1
ATOM 752 N N . HIS B 1 16 ? 18.660 -8.836 6.078 1.00 16.36 30 HIS A N 1
ATOM 753 C CA . HIS B 1 16 ? 17.804 -8.701 4.889 1.00 18.26 30 HIS A CA 1
ATOM 754 C C . HIS B 1 16 ? 18.160 -9.701 3.779 1.00 16.49 30 HIS A C 1
ATOM 755 O O . HIS B 1 16 ? 17.283 -10.383 3.208 1.00 19.59 30 HIS A O 1
ATOM 762 N N . ASN B 1 17 ? 19.439 -9.770 3.442 1.00 17.75 31 ASN A N 1
ATOM 763 C CA . ASN B 1 17 ? 19.872 -10.721 2.416 1.00 18.03 31 ASN A CA 1
ATOM 764 C C . ASN B 1 17 ? 19.491 -12.172 2.784 1.00 21.94 31 ASN A C 1
ATOM 765 O O . ASN B 1 17 ? 19.115 -12.958 1.923 1.00 20.57 31 ASN A O 1
ATOM 770 N N . LYS B 1 18 ? 19.644 -12.530 4.050 1.00 18.65 32 LYS A N 1
ATOM 771 C CA . LYS B 1 18 ? 19.317 -13.904 4.500 1.00 19.06 32 LYS A CA 1
ATOM 772 C C . LYS B 1 18 ? 17.808 -14.148 4.396 1.00 24.45 32 LYS A C 1
ATOM 773 O O . LYS B 1 18 ? 17.350 -15.132 3.792 1.00 21.73 32 LYS A O 1
ATOM 779 N N . LYS B 1 19 ? 17.027 -13.239 4.960 1.00 19.79 33 LYS A N 1
ATOM 780 C CA . LYS B 1 19 ? 15.574 -13.410 4.951 1.00 22.40 33 LYS A CA 1
ATOM 781 C C . LYS B 1 19 ? 15.001 -13.435 3.518 1.00 26.64 33 LYS A C 1
ATOM 782 O O . LYS B 1 19 ? 14.090 -14.162 3.243 1.00 24.82 33 LYS A O 1
ATOM 788 N N . GLN B 1 20 ? 15.523 -12.591 2.635 1.00 20.96 34 GLN A N 1
ATOM 789 C CA . GLN B 1 20 ? 14.879 -12.364 1.344 1.00 27.39 34 GLN A CA 1
ATOM 790 C C . GLN B 1 20 ? 15.629 -13.046 0.227 1.00 25.73 34 GLN A C 1
ATOM 791 O O . GLN B 1 20 ? 15.261 -12.901 -0.927 1.00 29.02 34 GLN A O 1
ATOM 797 N N . ASN B 1 21 ? 16.670 -13.792 0.586 1.00 21.36 35 ASN A N 1
ATOM 798 C CA . ASN B 1 21 ? 17.597 -14.305 -0.394 1.00 26.39 35 ASN A CA 1
ATOM 799 C C . ASN B 1 21 ? 18.072 -13.283 -1.415 1.00 27.72 35 ASN A C 1
ATOM 800 O O . ASN B 1 21 ? 17.950 -13.487 -2.622 1.00 24.41 35 ASN A O 1
ATOM 805 N N . ALA B 1 22 ? 18.619 -12.176 -0.923 1.00 21.65 36 ALA A N 1
ATOM 806 C CA . ALA B 1 22 ? 18.960 -11.060 -1.773 1.00 17.64 36 ALA A CA 1
ATOM 807 C C . ALA B 1 22 ? 20.468 -10.922 -1.784 1.00 25.36 36 ALA A C 1
ATOM 808 O O . ALA B 1 22 ? 21.175 -11.590 -1.015 1.00 20.90 36 ALA A O 1
ATOM 810 N N . LEU B 1 23 ? 20.949 -10.022 -2.621 1.00 17.80 37 LEU A N 1
ATOM 811 C CA . LEU B 1 23 ? 22.373 -9.892 -2.920 1.00 17.17 37 LEU A CA 1
ATOM 812 C C . LEU B 1 23 ? 22.812 -8.448 -2.756 1.00 16.42 37 LEU A C 1
ATOM 813 O O . LEU B 1 23 ? 23.659 -7.989 -3.492 1.00 17.35 37 LEU A O 1
ATOM 818 N N . LEU B 1 24 ? 22.241 -7.741 -1.782 1.00 15.38 38 LEU A N 1
ATOM 819 C CA . LEU B 1 24 ? 22.688 -6.368 -1.541 1.00 19.05 38 LEU A CA 1
ATOM 820 C C . LEU B 1 24 ? 24.186 -6.363 -1.249 1.00 21.22 38 LEU A C 1
ATOM 821 O O . LEU B 1 24 ? 24.675 -7.231 -0.536 1.00 21.05 38 LEU A O 1
ATOM 826 N N . GLU B 1 25 ? 24.905 -5.401 -1.808 1.00 19.22 39 GLU A N 1
ATOM 827 C CA . GLU B 1 25 ? 26.344 -5.282 -1.565 1.00 19.22 39 GLU A CA 1
ATOM 828 C C . GLU B 1 25 ? 26.520 -4.026 -0.725 1.00 20.25 39 GLU A C 1
ATOM 829 O O . GLU B 1 25 ? 26.219 -2.936 -1.187 1.00 19.85 39 GLU A O 1
ATOM 835 N N . PHE B 1 26 ? 26.955 -4.170 0.519 1.00 22.45 40 PHE A N 1
ATOM 836 C CA . PHE B 1 26 ? 27.014 -3.013 1.397 1.00 22.73 40 PHE A CA 1
ATOM 837 C C . PHE B 1 26 ? 27.854 -1.872 0.801 1.00 24.45 40 PHE A C 1
ATOM 838 O O . PHE B 1 26 ? 28.957 -2.102 0.300 1.00 24.19 40 PHE A O 1
ATOM 846 N N . GLY B 1 27 ? 27.325 -0.651 0.851 1.00 23.26 41 GLY A N 1
ATOM 847 C CA . GLY B 1 27 ? 28.030 0.535 0.372 1.00 22.85 41 GLY A CA 1
ATOM 848 C C . GLY B 1 27 ? 28.508 1.328 1.583 1.00 25.85 41 GLY A C 1
ATOM 849 O O . GLY B 1 27 ? 29.676 1.253 1.998 1.00 23.06 41 GLY A O 1
ATOM 850 N N . ARG B 1 28 ? 27.597 2.070 2.199 1.00 24.91 42 ARG A N 1
ATOM 851 C CA . ARG B 1 28 ? 27.972 2.881 3.377 1.00 24.40 42 ARG A CA 1
ATOM 852 C C . ARG B 1 28 ? 26.781 3.352 4.165 1.00 25.67 42 ARG A C 1
ATOM 853 O O . ARG B 1 28 ? 25.684 3.448 3.638 1.00 23.52 42 ARG A O 1
ATOM 861 N N . VAL B 1 29 ? 27.024 3.712 5.413 1.00 25.61 43 VAL A N 1
ATOM 862 C CA . VAL B 1 29 ? 26.039 4.451 6.208 1.00 22.82 43 VAL A CA 1
ATOM 863 C C . VAL B 1 29 ? 25.867 5.879 5.690 1.00 24.63 43 VAL A C 1
ATOM 864 O O . VAL B 1 29 ? 26.851 6.578 5.482 1.00 26.09 43 VAL A O 1
ATOM 868 N N . VAL B 1 30 ? 24.624 6.306 5.496 1.00 20.75 44 VAL A N 1
ATOM 869 C CA . VAL B 1 30 ? 24.321 7.669 5.071 1.00 24.76 44 VAL A CA 1
ATOM 870 C C . VAL B 1 30 ? 23.976 8.567 6.265 1.00 27.23 44 VAL A C 1
ATOM 871 O O . VAL B 1 30 ? 24.480 9.680 6.392 1.00 30.52 44 VAL A O 1
ATOM 875 N N . SER B 1 31 ? 23.116 8.076 7.144 1.00 23.56 45 SER A N 1
ATOM 876 C CA . SER B 1 31 ? 22.719 8.831 8.316 1.00 30.19 45 SER A CA 1
ATOM 877 C C . SER B 1 31 ? 22.077 7.911 9.339 1.00 30.95 45 SER A C 1
ATOM 878 O O . SER B 1 31 ? 21.674 6.796 9.005 1.00 24.17 45 SER A O 1
ATOM 881 N N . ALA B 1 32 ? 21.930 8.382 10.575 1.00 24.91 46 ALA A N 1
ATOM 882 C CA . ALA B 1 32 ? 21.341 7.535 11.585 1.00 28.66 46 ALA A CA 1
ATOM 883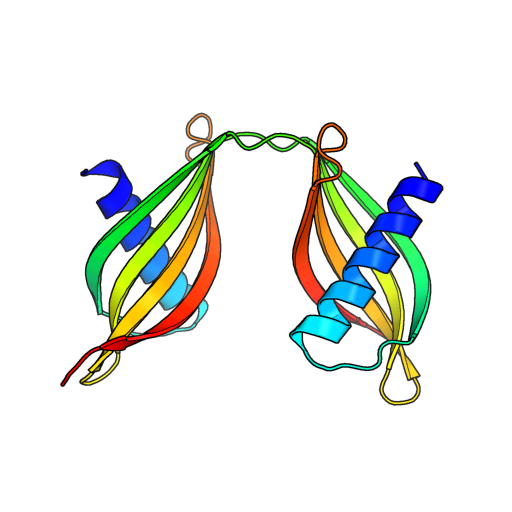 C C . ALA B 1 32 ? 20.713 8.366 12.678 1.00 31.13 46 ALA A C 1
ATOM 884 O O . ALA B 1 32 ? 21.213 9.441 12.998 1.00 31.30 46 ALA A O 1
ATOM 886 N N . GLN B 1 33 ? 19.601 7.869 13.212 1.00 29.99 47 GLN A N 1
ATOM 887 C CA . GLN B 1 33 ? 18.945 8.410 14.405 1.00 32.13 47 GLN A CA 1
ATOM 888 C C . GLN B 1 33 ? 18.806 7.280 15.397 1.00 25.53 47 GLN A C 1
ATOM 889 O O . GLN B 1 33 ? 18.745 6.137 14.985 1.00 25.58 47 GLN A O 1
ATOM 895 N N . GLN B 1 34 ? 18.672 7.597 16.680 1.00 24.06 48 GLN A N 1
ATOM 896 C CA . GLN B 1 34 ? 18.470 6.564 17.702 1.00 28.66 48 GLN A CA 1
ATOM 897 C C . GLN B 1 34 ? 17.577 7.046 18.833 1.00 30.63 48 GLN A C 1
ATOM 898 O O . GLN B 1 34 ? 17.496 8.234 19.112 1.00 27.82 48 GLN A O 1
ATOM 904 N N . GLN B 1 35 ? 16.870 6.116 19.459 1.00 26.89 49 GLN A N 1
ATOM 905 C CA . GLN B 1 35 ? 16.065 6.475 20.609 1.00 34.86 49 GLN A CA 1
ATOM 906 C C . GLN B 1 35 ? 16.018 5.307 21.562 1.00 29.13 49 GLN A C 1
ATOM 907 O O . GLN B 1 35 ? 15.925 4.132 21.142 1.00 23.13 49 GLN A O 1
ATOM 913 N N . VAL B 1 36 ? 16.096 5.624 22.844 1.00 27.63 50 VAL A N 1
ATOM 914 C CA . VAL B 1 36 ? 15.927 4.632 23.899 1.00 28.17 50 VAL A CA 1
ATOM 915 C C . VAL B 1 36 ? 14.502 4.113 23.820 1.00 26.09 50 VAL A C 1
ATOM 916 O O . VAL B 1 36 ? 13.586 4.887 23.621 1.00 27.07 50 VAL A O 1
ATOM 920 N N . VAL B 1 37 ? 14.300 2.808 23.964 1.00 27.36 51 VAL A N 1
ATOM 921 C CA . VAL B 1 37 ? 12.935 2.276 23.917 1.00 26.99 51 VAL A CA 1
ATOM 922 C C . VAL B 1 37 ? 12.550 1.639 25.264 1.00 26.10 51 VAL A C 1
ATOM 923 O O . VAL B 1 37 ? 13.405 1.127 25.993 1.00 20.81 51 VAL A O 1
ATOM 927 N N . SER B 1 38 ? 11.253 1.676 25.559 1.00 22.66 52 SER A N 1
ATOM 928 C CA . SER B 1 38 ? 10.718 1.084 26.777 1.00 20.13 52 SER A CA 1
ATOM 929 C C . SER B 1 38 ? 9.283 0.637 26.534 1.00 19.52 52 SER A C 1
ATOM 930 O O . SER B 1 38 ? 8.757 0.811 25.435 1.00 20.32 52 SER A O 1
ATOM 933 N N . GLY B 1 39 ? 8.645 0.105 27.582 1.00 19.51 53 GLY A N 1
ATOM 934 C CA . GLY B 1 39 ? 7.275 -0.384 27.506 1.00 21.50 53 GLY A CA 1
ATOM 935 C C . GLY B 1 39 ? 7.293 -1.910 27.457 1.00 25.50 53 GLY A C 1
ATOM 936 O O . GLY B 1 39 ? 8.224 -2.555 27.963 1.00 25.10 53 GLY A O 1
ATOM 937 N N . THR B 1 40 ? 6.254 -2.481 26.854 1.00 18.47 54 THR A N 1
ATOM 938 C CA . THR B 1 40 ? 6.077 -3.928 26.828 1.00 18.96 54 THR A CA 1
ATOM 939 C C . THR B 1 40 ? 5.829 -4.407 25.413 1.00 18.68 54 THR A C 1
ATOM 940 O O . THR B 1 40 ? 5.089 -3.778 24.656 1.00 21.09 54 THR A O 1
ATOM 944 N N . LEU B 1 41 ? 6.430 -5.544 25.058 1.00 19.57 55 LEU A N 1
ATOM 945 C CA . LEU B 1 41 ? 6.248 -6.100 23.729 1.00 19.97 55 LEU A CA 1
ATOM 946 C C . LEU B 1 41 ? 5.503 -7.421 23.852 1.00 22.17 55 LEU A C 1
ATOM 947 O O . LEU B 1 41 ? 5.951 -8.313 24.573 1.00 23.03 55 LEU A O 1
ATOM 952 N N . TYR B 1 42 ? 4.346 -7.528 23.205 1.00 17.64 56 TYR A N 1
ATOM 953 C CA . TYR B 1 42 ? 3.555 -8.763 23.259 1.00 18.84 56 TYR A CA 1
ATOM 954 C C . TYR B 1 42 ? 3.731 -9.509 21.967 1.00 20.28 56 TYR A C 1
ATOM 955 O O . TYR B 1 42 ? 3.650 -8.914 20.898 1.00 20.14 56 TYR A O 1
ATOM 964 N N . THR B 1 43 ? 3.986 -10.808 22.051 1.00 17.86 57 THR A N 1
ATOM 965 C CA . THR B 1 43 ? 4.085 -11.656 20.886 1.00 20.01 57 THR A CA 1
ATOM 966 C C . THR B 1 43 ? 2.922 -12.652 20.997 1.00 27.37 57 THR A C 1
ATOM 967 O O . THR B 1 43 ? 2.849 -13.441 21.942 1.00 23.84 57 THR A O 1
ATOM 971 N N . ILE B 1 44 ? 2.013 -12.598 20.040 1.00 23.78 58 ILE A N 1
ATOM 972 C CA . ILE B 1 44 ? 0.738 -13.296 20.149 1.00 16.02 58 ILE A CA 1
ATOM 973 C C . ILE B 1 44 ? 0.546 -14.223 18.942 1.00 19.48 58 ILE A C 1
ATOM 974 O O . ILE B 1 44 ? 0.720 -13.777 17.780 1.00 20.75 58 ILE A O 1
ATOM 979 N N . THR B 1 45 ? 0.224 -15.493 19.199 1.00 15.48 59 THR A N 1
ATOM 980 C CA . THR B 1 45 ? -0.251 -16.390 18.127 1.00 15.20 59 THR A CA 1
ATOM 981 C C . THR B 1 45 ? -1.763 -16.430 18.208 1.00 18.32 59 THR A C 1
ATOM 982 O O . THR B 1 45 ? -2.319 -16.640 19.310 1.00 18.14 59 THR A O 1
ATOM 986 N N . LEU B 1 46 ? -2.436 -16.221 17.076 1.00 15.72 60 LEU A N 1
ATOM 987 C CA . LEU B 1 46 ? -3.895 -16.186 17.051 1.00 13.93 60 LEU A CA 1
ATOM 988 C C . LEU B 1 46 ? -4.413 -16.874 15.792 1.00 15.40 60 LEU A C 1
ATOM 989 O O . LEU B 1 46 ? -3.687 -17.020 14.810 1.00 17.49 60 LEU A O 1
ATOM 994 N N . GLU B 1 47 ? -5.666 -17.298 15.825 1.00 15.58 61 GLU A N 1
ATOM 995 C CA . GLU B 1 47 ? -6.345 -17.790 14.647 1.00 14.45 61 GLU A CA 1
ATOM 996 C C . GLU B 1 47 ? -7.388 -16.778 14.203 1.00 19.52 61 GLU A C 1
ATOM 997 O O . GLU B 1 47 ? -8.009 -16.114 15.046 1.00 18.33 61 GLU A O 1
ATOM 1003 N N . ALA B 1 48 ? -7.589 -16.689 12.887 1.00 14.98 62 ALA A N 1
ATOM 1004 C CA . ALA B 1 48 ? -8.563 -15.795 12.300 1.00 15.00 62 ALA A CA 1
ATOM 1005 C C . ALA B 1 48 ? -8.984 -16.368 10.989 1.00 20.00 62 ALA A C 1
ATOM 1006 O O . ALA B 1 48 ? -8.241 -17.137 10.373 1.00 20.29 62 ALA A O 1
ATOM 1008 N N . LYS B 1 49 ? -10.176 -15.985 10.540 1.00 16.10 63 LYS A N 1
ATOM 1009 C CA . LYS B 1 49 ? -10.714 -16.551 9.330 1.00 17.23 63 LYS A CA 1
ATOM 1010 C C . LYS B 1 49 ? -10.620 -15.529 8.220 1.00 29.14 63 LYS A C 1
ATOM 1011 O O . LYS B 1 49 ? -10.998 -14.368 8.395 1.00 23.20 63 LYS A O 1
ATOM 1017 N N . ASP B 1 50 ? -10.164 -16.016 7.078 1.00 32.94 64 ASP A N 1
ATOM 1018 C CA . ASP B 1 50 ? -9.775 -15.260 5.882 1.00 37.79 64 ASP A CA 1
ATOM 1019 C C . ASP B 1 50 ? -10.553 -15.930 4.742 1.00 37.59 64 ASP A C 1
ATOM 1020 O O . ASP B 1 50 ? -10.274 -17.075 4.420 1.00 26.16 64 ASP A O 1
ATOM 1025 N N . GLY B 1 51 ? -11.557 -15.276 4.170 1.00 40.88 65 GLY A N 1
ATOM 1026 C CA . GLY B 1 51 ? -12.423 -15.981 3.238 1.00 36.15 65 GLY A CA 1
ATOM 1027 C C . GLY B 1 51 ? -12.999 -17.176 3.990 1.00 40.73 65 GLY A C 1
ATOM 1028 O O . GLY B 1 51 ? -13.328 -17.066 5.181 1.00 49.97 65 GLY A O 1
ATOM 1029 N N . GLY B 1 52 ? -13.089 -18.336 3.350 1.00 36.65 66 GLY A N 1
ATOM 1030 C CA . GLY B 1 52 ? -13.650 -19.480 4.075 1.00 50.12 66 GLY A CA 1
ATOM 1031 C C . GLY B 1 52 ? -12.809 -20.043 5.230 1.00 50.17 66 GLY A C 1
ATOM 1032 O O . GLY B 1 52 ? -13.311 -20.727 6.123 1.00 51.93 66 GLY A O 1
ATOM 1033 N N . GLN B 1 53 ? -11.528 -19.700 5.236 1.00 38.68 67 GLN A N 1
ATOM 1034 C CA . GLN B 1 53 ? -10.521 -20.527 5.861 1.00 31.44 67 GLN A CA 1
ATOM 1035 C C . GLN B 1 53 ? -9.904 -19.956 7.134 1.00 30.64 67 GLN A C 1
ATOM 1036 O O . GLN B 1 53 ? -9.564 -18.778 7.211 1.00 25.71 67 GLN A O 1
ATOM 1042 N N . LYS B 1 54 ? -9.675 -20.848 8.088 1.00 23.39 68 LYS A N 1
ATOM 1043 C CA . LYS B 1 54 ? -9.060 -20.494 9.341 1.00 23.49 68 LYS A CA 1
ATOM 1044 C C . LYS B 1 54 ? -7.540 -20.582 9.172 1.00 21.77 68 LYS A C 1
ATOM 1045 O O . LYS B 1 54 ? -7.022 -21.552 8.636 1.00 23.37 68 LYS A O 1
ATOM 1051 N N . LYS B 1 55 ? -6.838 -19.549 9.605 1.00 16.38 69 LYS A N 1
ATOM 1052 C CA . LYS B 1 55 ? -5.408 -19.483 9.460 1.00 17.51 69 LYS A CA 1
ATOM 1053 C C . LYS B 1 55 ? -4.769 -19.034 10.780 1.00 20.96 69 LYS A C 1
ATOM 1054 O O . LYS B 1 55 ? -5.448 -18.453 11.634 1.00 20.04 69 LYS A O 1
ATOM 1060 N N . VAL B 1 56 ? -3.488 -19.342 10.947 1.00 15.70 70 VAL A N 1
ATOM 1061 C CA . VAL B 1 56 ? -2.752 -19.017 12.158 1.00 15.31 70 VAL A CA 1
ATOM 1062 C C . VAL B 1 56 ? -1.812 -17.854 11.836 1.00 20.13 70 VAL A C 1
ATOM 1063 O O . VAL B 1 56 ? -1.141 -17.875 10.812 1.00 17.29 70 VAL A O 1
ATOM 1067 N N . TYR B 1 57 ? -1.760 -16.871 12.741 1.00 14.92 71 TYR A N 1
ATOM 1068 C CA . TYR B 1 57 ? -1.049 -15.610 12.558 1.00 14.05 71 TYR A CA 1
ATOM 1069 C C . TYR B 1 57 ? -0.200 -15.327 13.780 1.00 20.92 71 TYR A C 1
ATOM 1070 O O . TYR B 1 57 ? -0.560 -15.703 14.912 1.00 20.18 71 TYR A O 1
ATOM 1079 N N . GLU B 1 58 ? 0.916 -14.633 13.566 1.00 17.59 72 GLU A N 1
ATOM 1080 C CA . GLU B 1 58 ? 1.748 -14.189 14.668 1.00 20.02 72 GLU A CA 1
ATOM 1081 C C . GLU B 1 58 ? 1.734 -12.669 14.653 1.00 18.44 72 GLU A C 1
ATOM 1082 O O . GLU B 1 58 ? 1.954 -12.055 13.608 1.00 18.75 72 GLU A O 1
ATOM 1088 N N . ALA B 1 59 ? 1.424 -12.069 15.786 1.00 17.51 73 ALA A N 1
ATOM 1089 C CA . ALA B 1 59 ? 1.374 -10.626 15.849 1.00 18.91 73 ALA A CA 1
ATOM 1090 C C . ALA B 1 59 ? 2.321 -10.140 16.935 1.00 19.92 73 ALA A C 1
ATOM 1091 O O . ALA B 1 59 ? 2.446 -10.781 17.991 1.00 20.52 73 ALA A O 1
ATOM 1093 N N . LYS B 1 60 ? 2.963 -9.006 16.693 1.00 16.00 74 LYS A N 1
ATOM 1094 C CA . LYS B 1 60 ? 3.709 -8.349 17.768 1.00 16.90 74 LYS A CA 1
ATOM 1095 C C . LYS B 1 60 ? 3.147 -6.962 18.010 1.00 18.61 74 LYS A C 1
ATOM 1096 O O . LYS B 1 60 ? 3.009 -6.202 17.079 1.00 19.36 74 LYS A O 1
ATOM 1102 N N . VAL B 1 61 ? 2.832 -6.646 19.270 1.00 14.03 75 VAL A N 1
ATOM 1103 C CA . VAL B 1 61 ? 2.285 -5.356 19.595 1.00 15.14 75 VAL A CA 1
ATOM 1104 C C . VAL B 1 61 ? 3.133 -4.733 20.696 1.00 21.70 75 VAL A C 1
ATOM 1105 O O . VAL B 1 61 ? 3.346 -5.344 21.745 1.00 20.77 75 VAL A O 1
ATOM 1109 N N . TRP B 1 62 ? 3.608 -3.528 20.427 1.00 17.18 76 TRP A N 1
ATOM 1110 C CA . TRP B 1 62 ? 4.425 -2.757 21.352 1.00 14.02 76 TRP A CA 1
ATOM 1111 C C . TRP B 1 62 ? 3.495 -1.790 22.057 1.00 18.52 76 TRP A C 1
ATOM 1112 O O . TRP B 1 62 ? 2.780 -1.013 21.412 1.00 16.04 76 TRP A O 1
ATOM 1123 N N . GLU B 1 63 ? 3.484 -1.847 23.372 1.00 14.27 77 GLU A N 1
ATOM 1124 C CA . GLU B 1 63 ? 2.608 -0.996 24.134 1.00 17.27 77 GLU A CA 1
ATOM 1125 C C . GLU B 1 63 ? 3.369 -0.156 25.134 1.00 17.49 77 GLU A C 1
ATOM 1126 O O . GLU B 1 63 ? 4.308 -0.650 25.779 1.00 18.14 77 GLU A O 1
ATOM 1132 N N . LYS B 1 64 ? 2.947 1.103 25.283 1.00 16.47 78 LYS A N 1
ATOM 1133 C CA . LYS B 1 64 ? 3.409 1.969 26.347 1.00 17.28 78 LYS A CA 1
ATOM 1134 C C . LYS B 1 64 ? 2.182 2.522 27.070 1.00 19.36 78 LYS A C 1
ATOM 1135 O O . LYS B 1 64 ? 1.600 3.528 26.631 1.00 19.35 78 LYS A O 1
ATOM 1141 N N . PRO B 1 65 ? 1.747 1.825 28.139 1.00 19.07 79 PRO A N 1
ATOM 1142 C CA . PRO B 1 65 ? 0.454 2.143 28.757 1.00 27.36 79 PRO A CA 1
ATOM 1143 C C . PRO B 1 65 ? 0.407 3.557 29.297 1.00 23.30 79 PRO A C 1
ATOM 1144 O O . PRO B 1 65 ? -0.661 4.152 29.284 1.00 22.18 79 PRO A O 1
ATOM 1148 N N . TRP B 1 66 ? 1.534 4.126 29.715 1.00 16.41 80 TRP A N 1
ATOM 1149 C CA . TRP B 1 66 ? 1.459 5.467 30.322 1.00 17.14 80 TRP A CA 1
ATOM 1150 C C . TRP B 1 66 ? 1.155 6.535 29.275 1.00 22.51 80 TRP A C 1
ATOM 1151 O O . TRP B 1 66 ? 0.850 7.665 29.612 1.00 21.25 80 TRP A O 1
ATOM 1162 N N . LEU B 1 67 ? 1.195 6.163 27.998 1.00 22.98 81 LEU A N 1
ATOM 1163 C CA . LEU B 1 67 ? 0.803 7.045 26.899 1.00 19.06 81 LEU A CA 1
ATOM 1164 C C . LEU B 1 67 ? -0.437 6.536 26.117 1.00 26.18 81 LEU A C 1
ATOM 1165 O O . LEU B 1 67 ? -0.762 7.052 25.063 1.00 23.71 81 LEU A O 1
ATOM 1170 N N . ASN B 1 68 ? -1.094 5.507 26.615 1.00 24.30 82 ASN A N 1
ATOM 1171 C CA . ASN B 1 68 ? -2.101 4.797 25.827 1.00 32.55 82 ASN A CA 1
ATOM 1172 C C . ASN B 1 68 ? -1.626 4.552 24.390 1.00 29.54 82 ASN A C 1
ATOM 1173 O O . ASN B 1 68 ? -2.358 4.784 23.429 1.00 26.44 82 ASN A O 1
ATOM 1178 N N . PHE B 1 69 ? -0.378 4.109 24.269 1.00 26.39 83 PHE A N 1
ATOM 1179 C CA . PHE B 1 69 ? 0.260 3.853 22.981 1.00 25.03 83 PHE A CA 1
ATOM 1180 C C . PHE B 1 69 ? 0.272 2.365 22.725 1.00 21.17 83 PHE A C 1
ATOM 1181 O O . PHE B 1 69 ? 0.647 1.613 23.601 1.00 20.03 83 PHE A O 1
ATOM 1189 N N . LYS B 1 70 ? -0.132 1.954 21.522 1.00 19.26 84 LYS A N 1
ATOM 1190 C CA . LYS B 1 70 ? -0.060 0.578 21.023 1.00 19.02 84 LYS A CA 1
ATOM 1191 C C . LYS B 1 70 ? 0.359 0.668 19.568 1.00 22.11 84 LYS A C 1
ATOM 1192 O O . LYS B 1 70 ? -0.212 1.466 18.810 1.00 23.14 84 LYS A O 1
ATOM 1198 N N . GLU B 1 71 ? 1.280 -0.185 19.157 1.00 19.57 85 GLU A N 1
ATOM 1199 C CA . GLU B 1 71 ? 1.716 -0.224 17.772 1.00 21.01 85 GLU A CA 1
ATOM 1200 C C . GLU B 1 71 ? 1.851 -1.643 17.328 1.00 20.48 85 GLU A C 1
ATOM 1201 O O . GLU B 1 71 ? 2.548 -2.420 17.960 1.00 17.90 85 GLU A O 1
ATOM 1207 N N . LEU B 1 72 ? 1.221 -1.949 16.200 1.00 18.94 86 LEU A N 1
ATOM 1208 C CA . LEU B 1 72 ? 1.376 -3.247 15.533 1.00 21.10 86 LEU A CA 1
ATOM 1209 C C . LEU B 1 72 ? 2.716 -3.284 14.825 1.00 19.84 86 LEU A C 1
ATOM 1210 O O . LEU B 1 72 ? 2.953 -2.533 13.886 1.00 22.91 86 LEU A O 1
ATOM 1215 N N . GLN B 1 73 ? 3.618 -4.134 15.287 1.00 17.64 87 GLN A N 1
ATOM 1216 C CA . GLN B 1 73 ? 4.935 -4.165 14.675 1.00 22.14 87 GLN A CA 1
ATOM 1217 C C . GLN B 1 73 ? 5.135 -5.348 13.745 1.00 27.12 87 GLN A C 1
ATOM 1218 O O . GLN B 1 73 ? 6.063 -5.355 12.932 1.00 26.24 87 GLN A O 1
ATOM 1224 N N . GLU B 1 74 ? 4.272 -6.353 13.862 1.00 21.54 88 GLU A N 1
ATOM 1225 C CA . GLU B 1 74 ? 4.347 -7.491 12.964 1.00 24.65 88 GLU A CA 1
ATOM 1226 C C . GLU B 1 74 ? 3.000 -8.141 12.913 1.00 16.46 88 GLU A C 1
ATOM 1227 O O . GLU B 1 74 ? 2.347 -8.231 13.927 1.00 17.56 88 GLU A O 1
ATOM 1233 N N . PHE B 1 75 ? 2.634 -8.659 11.738 1.00 19.13 89 PHE A N 1
ATOM 1234 C CA . PHE B 1 75 ? 1.427 -9.452 11.593 1.00 20.15 89 PHE A CA 1
ATOM 1235 C C . PHE B 1 75 ? 1.691 -10.403 10.429 1.00 20.10 89 PHE A C 1
ATOM 1236 O O . PHE B 1 75 ? 1.692 -9.986 9.282 1.00 20.81 89 PHE A O 1
ATOM 1244 N N . LYS B 1 76 ? 1.939 -11.665 10.743 1.00 17.38 90 LYS A N 1
ATOM 1245 C CA .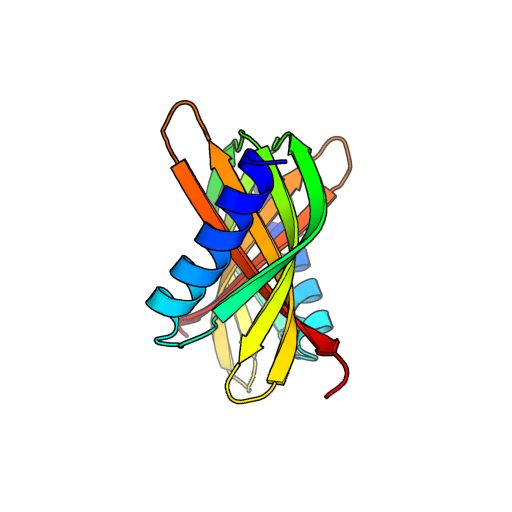 LYS B 1 76 ? 2.451 -12.604 9.745 1.00 22.01 90 LYS A CA 1
ATOM 1246 C C . LYS B 1 76 ? 1.577 -13.853 9.702 1.00 15.83 90 LYS A C 1
ATOM 1247 O O . LYS B 1 76 ? 1.239 -14.399 10.752 1.00 19.26 90 LYS A O 1
ATOM 1253 N N . HIS B 1 77 ? 1.220 -14.288 8.503 1.00 16.27 91 HIS A N 1
ATOM 1254 C CA . HIS B 1 77 ? 0.518 -15.549 8.310 1.00 17.33 91 HIS A CA 1
ATOM 1255 C C . HIS B 1 77 ? 1.545 -16.672 8.535 1.00 20.02 91 HIS A C 1
ATOM 1256 O O . HIS B 1 77 ? 2.496 -16.769 7.779 1.00 19.84 91 HIS A O 1
ATOM 1263 N N . VAL B 1 78 ? 1.403 -17.486 9.579 1.00 17.41 92 VAL A N 1
ATOM 1264 C CA . VAL B 1 78 ? 2.447 -18.462 9.888 1.00 21.93 92 VAL A CA 1
ATOM 1265 C C . VAL B 1 78 ? 1.990 -19.896 9.658 1.00 20.89 92 VAL A C 1
ATOM 1266 O O . VAL B 1 78 ? 2.810 -20.810 9.551 1.00 21.14 92 VAL A O 1
ATOM 1270 N N . GLY B 1 79 ? 0.691 -20.117 9.569 1.00 16.12 93 GLY A N 1
ATOM 1271 C CA . GLY B 1 79 ? 0.259 -21.481 9.362 1.00 18.68 93 GLY A CA 1
ATOM 1272 C C . GLY B 1 79 ? -1.164 -21.584 8.926 1.00 17.32 93 GLY A C 1
ATOM 1273 O O . GLY B 1 79 ? -1.920 -20.632 9.044 1.00 15.62 93 GLY A O 1
ATOM 1274 N N . ASP B 1 80 ? -1.523 -22.750 8.402 1.00 17.81 94 ASP A N 1
ATOM 1275 C CA . ASP B 1 80 ? -2.877 -23.034 8.000 1.00 20.22 94 ASP A CA 1
ATOM 1276 C C . ASP B 1 80 ? -3.532 -23.964 9.029 1.00 23.00 94 ASP A C 1
ATOM 1277 O O . ASP B 1 80 ? -2.866 -24.714 9.689 1.00 29.44 94 ASP A O 1
ATOM 1282 N N . ALA B 1 81 ? -4.844 -23.897 9.148 1.00 21.39 95 ALA A N 1
ATOM 1283 C CA . ALA B 1 81 ? -5.599 -24.735 10.079 1.00 20.49 95 ALA A CA 1
ATOM 1284 C C . ALA B 1 81 ? -6.566 -25.593 9.239 1.00 24.26 95 ALA A C 1
ATOM 1285 O O . ALA B 1 81 ? -6.905 -25.188 8.114 1.00 24.65 95 ALA A O 1
ATOM 1287 N N . PRO B 1 82 ? -6.968 -26.783 9.742 1.00 33.24 96 PRO A N 1
ATOM 1288 C CA . PRO B 1 82 ? -7.908 -27.670 9.025 1.00 38.32 96 PRO A CA 1
ATOM 1289 C C . PRO B 1 82 ? -9.204 -27.001 8.610 1.00 42.71 96 PRO A C 1
ATOM 1290 O O . PRO B 1 82 ? -9.679 -26.052 9.267 1.00 36.84 96 PRO A O 1
ATOM 1294 N N . ALA B 1 83 ? -9.739 -27.500 7.490 1.00 53.25 97 ALA A N 1
ATOM 1295 C CA . ALA B 1 83 ? -11.015 -27.063 6.920 1.00 57.32 97 ALA A CA 1
ATOM 1296 C C . ALA B 1 83 ? -12.216 -27.551 7.739 1.00 61.30 97 ALA A C 1
ATOM 1297 O O . ALA B 1 83 ? -12.058 -28.245 8.750 1.00 56.13 97 ALA A O 1
#

Organism: Vigna unguiculata (NCBI:txid3917)

Sequence (162 aa):
SLEIDSLARFAVEEHNKKQNALLEFGRVVSAQQQVVSGTLYTITLEAKDGGQKKVYEAKVWEKPWLNFKELQEFKHVGDNSLEIDSLARFAVEEHNKKQNALLEFGRVVSAQQQVVSGTLYTITLEAKDGGQKKVYEAKVWEKPWLNFKELQEFKHVGDAPA

Secondary structure (DSSP, 8-state):
-HHHHHHHHHHHHHHHHHHHT---EEEEEEEEEEEE--SEEEEEEEEEEETTEEEEEEEEEEEEGGGTEEEEEEEEEEEE---/-HHHHHHHHHHHHHHHHHHT---EEEEEEEEEEEE--SEEEEEEEEEEETTEEEEEEEEEEEEGGGTEEEEEEEEEEE-

CATH classification: 3.10.450.10

InterPro domains:
  IPR000010 Cystatin domain [PF16845] (16-92)
  IPR000010 Cystatin domain [SM00043] (2-92)
  IPR000010 Cystatin domain [cd00042] (15-91)
  IPR018073 Proteinase inhibitor I25, cystatin, conserved site [PS00287] (48-61)
  IPR027214 Cystatin [PTHR11413] (2-95)
  IPR046350 Cystatin superfamily [SSF54403] (5-95)

Nearest PDB structures (foldseek):
  4tx4-assembly1_B  TM=1.013E+00  e=4.788E-13  Vigna unguiculata
  6vlp-assembly1_A  TM=7.292E-01  e=1.449E-09  Humulus lupulus
  6qoz-assembly1_C  TM=5.236E-01  e=4.814E-08  synthetic construct
  7vww-assembly2_C  TM=4.057E-01  e=3.818E-03  Dioscoreophyllum cumminsii
  8ojg-assembly1_G  TM=3.642E-01  e=7.431E-02  Escherichia coli

B-factor: mean 29.73, std 12.91, range [13.02, 85.98]